Protein AF-A0A2A4FRT3-F1 (afdb_monomer)

Radius of gyration: 19.24 Å; Cα contacts (8 Å, |Δi|>4): 57; chains: 1; bounding box: 39×25×54 Å

Sequence (78 aa):
MKDIGIRCGGLMLLLVSALAFSWLYRLVHVVPRSEGTLGQYGIAAVAFLSASVGLGLVALGYSIHDPVEISDRWRSRL

Foldseek 3Di:
DQLVVLLVQLVVLQVLLVVLVVVLVCVCPVDVDPDCDPVSVVSVVSSVVSNVSSCCSNVCGVVVPPDDDDDPVCVVVD

Structure (mmCIF, N/CA/C/O backbone):
data_AF-A0A2A4FRT3-F1
#
_entry.id   AF-A0A2A4FRT3-F1
#
loop_
_atom_site.group_PDB
_atom_site.id
_atom_site.type_symbol
_atom_site.label_atom_id
_atom_site.label_alt_id
_atom_site.label_comp_id
_atom_site.label_asym_id
_atom_site.label_entity_id
_atom_site.label_seq_id
_atom_site.pdbx_PDB_ins_code
_atom_site.Cartn_x
_atom_site.Cartn_y
_atom_site.Cartn_z
_atom_site.occupancy
_atom_site.B_iso_or_equiv
_atom_site.auth_seq_id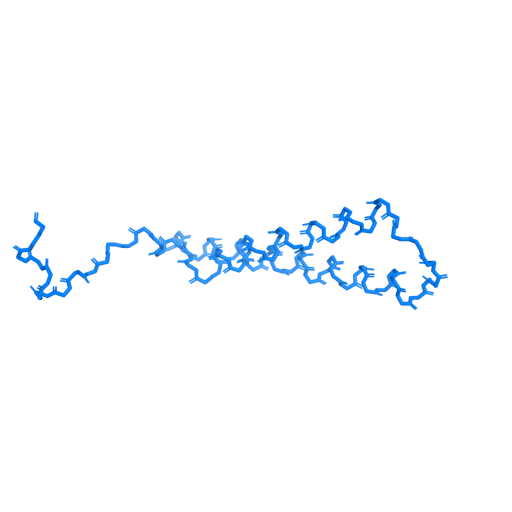
_atom_site.auth_comp_id
_atom_site.auth_asym_id
_atom_site.auth_atom_id
_atom_site.pdbx_PDB_model_num
ATOM 1 N N . MET A 1 1 ? -20.497 -7.601 9.557 1.00 59.41 1 MET A N 1
ATOM 2 C CA . MET A 1 1 ? -20.458 -7.753 8.079 1.00 59.41 1 MET A CA 1
ATOM 3 C C . MET A 1 1 ? -19.836 -6.544 7.373 1.00 59.41 1 MET A C 1
ATOM 5 O O . MET A 1 1 ? -19.017 -6.767 6.493 1.00 59.41 1 MET A O 1
ATOM 9 N N . LYS A 1 2 ? -20.143 -5.291 7.763 1.00 68.62 2 LYS A N 1
ATOM 10 C CA . LYS A 1 2 ? -19.558 -4.075 7.149 1.00 68.62 2 LYS A CA 1
ATOM 11 C C . LYS A 1 2 ? -18.022 -3.994 7.236 1.00 68.62 2 LYS A C 1
ATOM 13 O O . LYS A 1 2 ? -17.389 -3.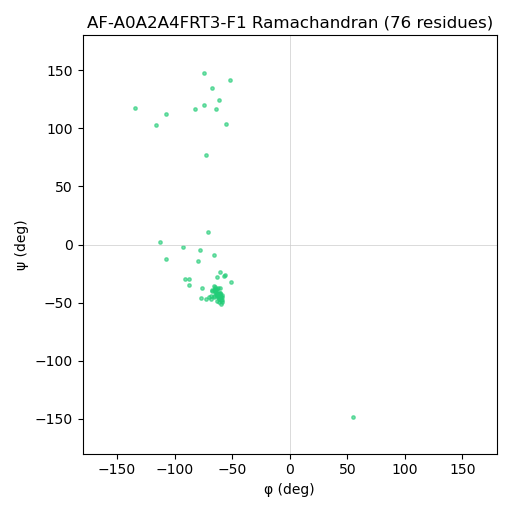742 6.216 1.00 68.62 2 LYS A O 1
ATOM 18 N N . ASP A 1 3 ? -17.421 -4.317 8.383 1.00 75.44 3 ASP A N 1
ATOM 19 C CA . ASP A 1 3 ? -15.953 -4.329 8.541 1.00 75.44 3 ASP A CA 1
ATOM 20 C C . ASP A 1 3 ? -15.217 -5.298 7.618 1.00 75.44 3 ASP A C 1
ATOM 22 O O . ASP A 1 3 ? -14.145 -4.981 7.108 1.00 75.44 3 ASP A O 1
ATOM 26 N N . ILE A 1 4 ? -15.795 -6.475 7.369 1.00 80.38 4 ILE A N 1
ATOM 27 C CA . ILE A 1 4 ? -15.189 -7.483 6.491 1.00 80.38 4 ILE A CA 1
ATOM 28 C C . ILE A 1 4 ? -15.115 -6.959 5.055 1.00 80.38 4 ILE A C 1
ATOM 30 O O . ILE A 1 4 ? -14.086 -7.119 4.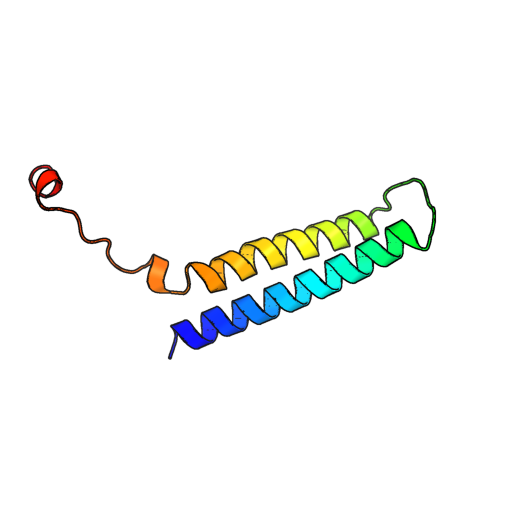408 1.00 80.38 4 ILE A O 1
ATOM 34 N N . GLY A 1 5 ? -16.161 -6.272 4.583 1.00 83.62 5 GLY A N 1
ATOM 35 C CA . GLY A 1 5 ? -16.158 -5.646 3.259 1.00 83.62 5 GLY A CA 1
ATOM 36 C C . GLY A 1 5 ? -15.068 -4.580 3.117 1.00 83.62 5 GLY A C 1
ATOM 37 O O . GLY A 1 5 ? -14.350 -4.566 2.120 1.00 83.62 5 GLY A O 1
ATOM 38 N N . ILE A 1 6 ? -14.889 -3.741 4.142 1.00 83.62 6 ILE A N 1
ATOM 39 C CA . ILE A 1 6 ? -13.868 -2.681 4.165 1.00 83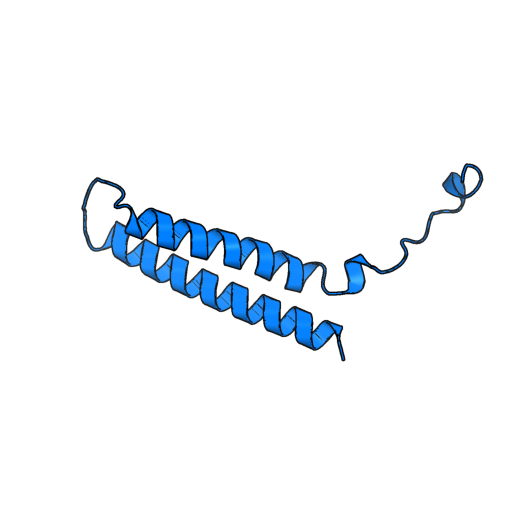.62 6 ILE A CA 1
ATOM 40 C C . ILE A 1 6 ? -12.457 -3.276 4.172 1.00 83.62 6 ILE A C 1
ATOM 42 O O . ILE A 1 6 ? -11.610 -2.865 3.379 1.00 83.62 6 ILE A O 1
ATOM 46 N N . ARG A 1 7 ? -12.216 -4.297 5.001 1.00 86.31 7 ARG A N 1
ATOM 47 C CA . ARG A 1 7 ? -10.923 -4.994 5.052 1.00 86.31 7 ARG A CA 1
ATOM 48 C C . ARG A 1 7 ? -10.621 -5.747 3.756 1.00 86.31 7 ARG A C 1
ATOM 50 O O . ARG A 1 7 ? -9.485 -5.708 3.295 1.00 86.31 7 ARG A O 1
ATOM 57 N N . CYS A 1 8 ? -11.618 -6.375 3.128 1.00 88.69 8 CYS A N 1
ATOM 58 C CA . CYS A 1 8 ? -11.467 -6.987 1.804 1.00 88.69 8 CYS A CA 1
ATOM 59 C C . CYS A 1 8 ? -11.132 -5.947 0.726 1.00 88.69 8 CYS A C 1
ATOM 61 O O . CYS A 1 8 ? -10.244 -6.190 -0.090 1.00 88.69 8 CYS A O 1
ATOM 63 N N . GLY A 1 9 ? -11.788 -4.783 0.742 1.00 87.19 9 GLY A N 1
ATOM 64 C CA . GLY A 1 9 ? -11.458 -3.669 -0.151 1.00 87.19 9 GLY A CA 1
ATOM 65 C C . GLY A 1 9 ? -10.030 -3.160 0.060 1.00 87.19 9 GLY A C 1
ATOM 66 O O . GLY A 1 9 ? -9.291 -2.961 -0.903 1.00 87.19 9 GLY A O 1
ATOM 67 N N . GLY A 1 10 ? -9.605 -3.037 1.320 1.00 88.06 10 GLY A N 1
ATOM 68 C CA . GLY A 1 10 ? -8.234 -2.677 1.672 1.00 88.06 10 GLY A CA 1
ATOM 69 C C . GLY A 1 10 ? -7.198 -3.707 1.205 1.00 88.06 10 GLY A C 1
ATOM 70 O O . GLY A 1 10 ? -6.179 -3.332 0.632 1.00 88.06 10 GLY A O 1
ATOM 71 N N . LEU A 1 11 ? -7.479 -5.007 1.356 1.00 89.94 11 LEU A N 1
ATOM 72 C CA . LEU A 1 11 ? -6.630 -6.089 0.838 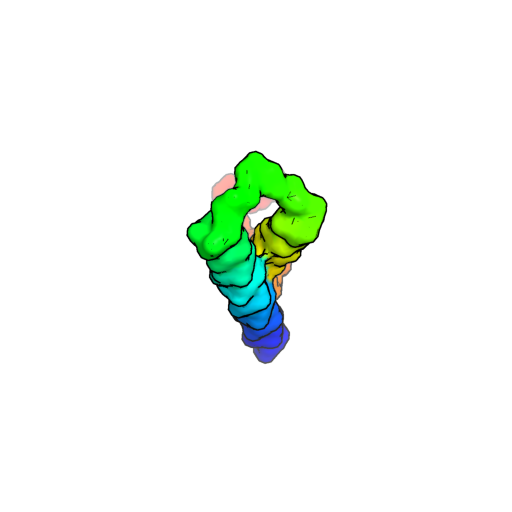1.00 89.94 11 LEU A CA 1
ATOM 73 C C . LEU A 1 11 ? -6.510 -6.051 -0.690 1.00 89.94 11 LEU A C 1
ATOM 75 O O . LEU A 1 11 ? -5.414 -6.210 -1.221 1.00 89.94 11 LEU A O 1
ATOM 79 N N . MET A 1 12 ? -7.612 -5.795 -1.398 1.00 90.62 12 MET A N 1
ATOM 80 C CA . MET A 1 12 ? -7.607 -5.601 -2.853 1.00 90.62 12 MET A CA 1
ATOM 81 C C . MET A 1 12 ? -6.694 -4.439 -3.267 1.00 90.62 12 MET A C 1
ATOM 83 O O . MET A 1 12 ? -5.878 -4.589 -4.174 1.00 90.62 12 MET A O 1
ATOM 87 N N . LEU A 1 13 ? -6.764 -3.305 -2.566 1.00 86.12 13 LEU A N 1
ATOM 88 C CA . LEU A 1 13 ? -5.882 -2.158 -2.809 1.00 86.12 13 LEU A CA 1
ATOM 89 C C . LEU A 1 13 ? -4.407 -2.481 -2.534 1.00 86.12 13 LEU A C 1
ATOM 91 O O . LEU A 1 13 ? -3.539 -2.073 -3.305 1.00 86.12 13 LEU A O 1
ATOM 95 N N . LEU A 1 14 ? -4.116 -3.262 -1.491 1.00 90.38 14 LEU A N 1
ATOM 96 C CA . LEU A 1 14 ? -2.757 -3.731 -1.211 1.00 90.38 14 LEU A CA 1
ATOM 97 C C . LEU A 1 14 ? -2.228 -4.661 -2.313 1.00 90.38 14 LEU A C 1
ATOM 99 O O . LEU A 1 14 ? -1.064 -4.545 -2.692 1.00 90.38 14 LEU A O 1
ATOM 103 N N . LEU A 1 15 ? -3.069 -5.534 -2.877 1.00 92.31 15 LEU A N 1
ATOM 104 C CA . LEU A 1 15 ? -2.691 -6.370 -4.023 1.00 92.31 15 LEU A CA 1
ATOM 105 C C . LEU A 1 15 ? -2.376 -5.525 -5.263 1.00 92.31 15 LEU A C 1
ATOM 107 O O . LEU A 1 15 ? -1.369 -5.766 -5.930 1.00 92.31 15 LEU A O 1
ATOM 111 N N . VAL A 1 16 ? -3.198 -4.509 -5.548 1.00 90.38 16 VAL A N 1
ATOM 112 C CA . VAL A 1 16 ? -2.950 -3.555 -6.643 1.00 90.38 16 VAL A CA 1
ATOM 113 C C . VAL A 1 16 ? -1.627 -2.817 -6.431 1.00 90.38 16 VAL A C 1
ATOM 115 O O . VAL A 1 16 ? -0.834 -2.702 -7.367 1.00 90.38 16 VAL A O 1
ATOM 118 N N . SER A 1 17 ? -1.346 -2.379 -5.203 1.00 89.56 17 SER A N 1
ATOM 119 C CA . SER A 1 17 ? -0.077 -1.740 -4.854 1.00 89.56 17 SER A CA 1
ATOM 120 C C . SER A 1 17 ? 1.121 -2.671 -5.061 1.00 89.56 17 SER A C 1
ATOM 122 O O . SER A 1 17 ? 2.096 -2.286 -5.705 1.00 89.56 17 SER A O 1
ATOM 124 N N . ALA A 1 18 ? 1.041 -3.917 -4.584 1.00 90.44 18 ALA A N 1
ATOM 125 C CA . ALA A 1 18 ? 2.106 -4.905 -4.740 1.00 90.44 18 ALA A CA 1
ATOM 126 C C . ALA A 1 18 ? 2.403 -5.192 -6.222 1.00 90.44 18 ALA A C 1
ATOM 128 O O . ALA A 1 18 ? 3.566 -5.245 -6.631 1.00 90.44 18 ALA A O 1
ATOM 129 N N . LEU A 1 19 ? 1.357 -5.305 -7.045 1.00 90.81 19 LEU A 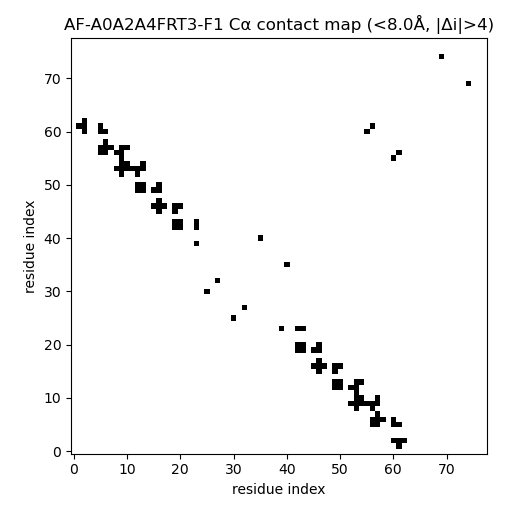N 1
ATOM 130 C CA . LEU A 1 19 ? 1.487 -5.429 -8.496 1.00 90.81 19 LEU A CA 1
ATOM 131 C C . LEU A 1 19 ? 2.169 -4.197 -9.097 1.00 90.81 19 LEU A C 1
ATOM 133 O O . LEU A 1 19 ? 3.155 -4.355 -9.816 1.00 90.81 19 LEU A O 1
ATOM 137 N N . ALA A 1 20 ? 1.714 -2.988 -8.763 1.00 87.31 20 ALA A N 1
ATOM 138 C CA . ALA A 1 20 ? 2.293 -1.744 -9.265 1.00 87.31 20 ALA A CA 1
ATOM 139 C C . ALA A 1 20 ? 3.776 -1.587 -8.877 1.00 87.31 20 ALA A C 1
ATOM 141 O O . ALA A 1 20 ? 4.600 -1.267 -9.735 1.00 87.31 20 ALA A O 1
ATOM 142 N N . PHE A 1 21 ? 4.145 -1.899 -7.630 1.00 87.62 21 PHE A N 1
ATOM 143 C CA . PHE A 1 21 ? 5.541 -1.911 -7.184 1.00 87.62 21 PHE A CA 1
ATOM 144 C C . PHE A 1 21 ? 6.375 -2.961 -7.911 1.00 87.62 21 PHE A C 1
ATOM 146 O O . PHE A 1 21 ? 7.488 -2.658 -8.330 1.00 87.62 21 PHE A O 1
ATOM 153 N N . SER A 1 22 ? 5.852 -4.174 -8.112 1.00 87.31 22 SER A N 1
ATOM 154 C CA . SER A 1 22 ? 6.568 -5.218 -8.856 1.00 87.31 22 SER A CA 1
ATOM 155 C C . SER A 1 22 ? 6.822 -4.811 -10.311 1.00 87.31 22 SER A C 1
ATOM 157 O O . SER A 1 22 ? 7.894 -5.071 -10.863 1.00 87.31 22 SER A O 1
ATOM 159 N N . TRP A 1 23 ? 5.858 -4.117 -10.919 1.00 86.06 23 TRP A N 1
ATOM 160 C CA . TRP A 1 23 ? 5.952 -3.616 -12.283 1.00 86.06 23 TRP A CA 1
ATOM 161 C C . TRP A 1 23 ? 6.964 -2.478 -12.386 1.00 86.06 23 TRP A C 1
ATOM 163 O O . TRP A 1 23 ? 7.828 -2.503 -13.260 1.00 86.06 23 TRP A O 1
ATOM 173 N N . LEU A 1 24 ? 6.918 -1.531 -11.445 1.00 85.19 24 LEU A N 1
ATOM 174 C CA . LEU A 1 24 ? 7.885 -0.441 -11.344 1.00 85.19 24 LEU A CA 1
ATOM 175 C C . LEU A 1 24 ? 9.302 -0.970 -11.096 1.00 85.19 24 LEU A C 1
ATOM 177 O O . LEU A 1 24 ? 10.239 -0.540 -11.763 1.00 85.19 24 LEU A O 1
ATOM 181 N N . TYR A 1 25 ? 9.456 -1.941 -10.193 1.00 85.44 25 TYR A N 1
ATOM 182 C CA . TYR A 1 25 ? 10.736 -2.576 -9.891 1.00 85.44 25 TYR A CA 1
ATOM 183 C C . TYR A 1 25 ? 11.344 -3.214 -11.140 1.00 85.44 25 TYR A C 1
ATOM 185 O O . TYR A 1 25 ? 12.506 -2.954 -11.455 1.00 85.44 25 TYR A O 1
ATOM 193 N N . ARG A 1 26 ? 10.542 -3.980 -11.897 1.00 83.38 26 ARG A N 1
ATOM 194 C CA . ARG A 1 26 ? 10.964 -4.543 -13.186 1.00 83.38 26 ARG A CA 1
ATOM 195 C C . ARG A 1 26 ? 11.335 -3.450 -14.182 1.00 83.38 26 ARG A C 1
ATOM 197 O O . ARG A 1 26 ? 12.378 -3.562 -14.809 1.00 83.38 26 ARG A O 1
ATOM 204 N N . LEU A 1 27 ? 10.535 -2.392 -14.311 1.00 79.75 27 LEU A N 1
ATOM 205 C CA . LEU A 1 27 ? 10.821 -1.301 -15.248 1.00 79.75 27 LEU A CA 1
ATOM 206 C C . LEU A 1 27 ? 12.157 -0.611 -14.950 1.00 79.75 27 LEU A C 1
ATOM 208 O O . LEU A 1 27 ? 12.902 -0.310 -15.875 1.00 79.75 27 LEU A O 1
ATOM 212 N N . VAL A 1 28 ? 12.447 -0.374 -13.670 1.00 79.75 28 VAL A N 1
ATOM 213 C CA . VAL A 1 28 ? 13.658 0.325 -13.222 1.00 79.75 28 VAL A CA 1
ATOM 214 C C . VAL A 1 28 ? 14.898 -0.572 -13.295 1.00 79.75 28 VAL A C 1
ATOM 216 O O . VAL A 1 28 ? 15.969 -0.090 -13.647 1.00 79.75 28 VAL A O 1
ATOM 219 N N . HIS A 1 29 ? 14.775 -1.868 -12.987 1.00 75.31 29 HIS A N 1
ATOM 220 C CA . HIS A 1 29 ? 15.929 -2.778 -12.933 1.00 75.31 29 HIS A CA 1
ATOM 221 C C . HIS A 1 29 ? 16.231 -3.483 -14.262 1.00 75.31 29 HIS A C 1
ATOM 223 O O . HIS A 1 29 ? 17.383 -3.821 -14.516 1.00 75.31 29 HIS A O 1
ATOM 229 N N . VAL A 1 30 ? 15.225 -3.734 -15.107 1.00 70.12 30 VAL A N 1
ATOM 230 C CA . VAL A 1 30 ? 15.403 -4.468 -16.377 1.00 70.12 30 VAL A CA 1
ATOM 231 C C . VAL A 1 30 ? 15.793 -3.531 -17.520 1.00 70.12 30 VAL A C 1
ATOM 233 O O . VAL A 1 30 ? 16.498 -3.943 -18.438 1.00 70.12 30 VAL A O 1
ATOM 236 N N . VAL A 1 31 ? 15.365 -2.267 -17.476 1.00 63.91 31 VAL A N 1
ATOM 237 C CA . VAL A 1 31 ? 15.700 -1.271 -18.497 1.00 63.91 31 VAL A CA 1
ATOM 238 C C . VAL A 1 31 ? 16.536 -0.177 -17.834 1.00 63.91 31 VAL A C 1
ATOM 240 O O . VAL A 1 31 ? 15.969 0.673 -17.149 1.00 63.91 31 VAL A O 1
ATOM 243 N N . PRO A 1 32 ? 17.868 -0.155 -18.026 1.00 59.22 32 PRO A N 1
ATOM 244 C CA . PRO A 1 32 ? 18.724 0.891 -17.482 1.00 59.22 32 PRO A CA 1
ATOM 245 C C . PRO A 1 32 ? 18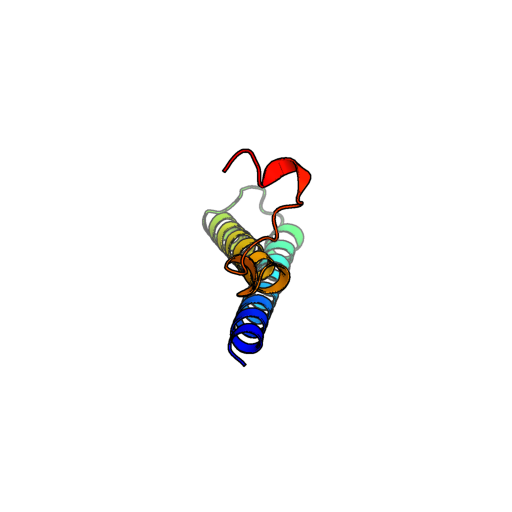.499 2.185 -18.276 1.00 59.22 32 PRO A C 1
ATOM 247 O O . PRO A 1 32 ? 19.272 2.548 -19.160 1.00 59.22 32 PRO A O 1
ATOM 250 N N . ARG A 1 33 ? 17.389 2.876 -18.003 1.00 60.31 33 ARG A N 1
ATOM 251 C CA . ARG A 1 33 ? 17.153 4.257 -18.432 1.00 60.31 33 ARG A CA 1
ATOM 252 C C . ARG A 1 33 ? 17.262 5.155 -17.211 1.00 60.31 33 ARG A C 1
ATOM 254 O O . ARG A 1 33 ? 16.439 5.099 -16.306 1.00 60.31 33 ARG A O 1
ATOM 261 N N . SER A 1 34 ? 18.304 5.977 -17.225 1.00 58.03 34 SER A N 1
ATOM 262 C CA . SER A 1 34 ? 18.749 6.865 -16.146 1.00 58.03 34 SER A CA 1
ATOM 263 C C . SER A 1 34 ? 17.831 8.072 -15.879 1.00 58.03 34 SER A C 1
ATOM 265 O O . SER A 1 34 ? 18.218 8.970 -15.137 1.00 58.03 34 SER A O 1
ATOM 267 N N . GLU A 1 35 ? 16.627 8.133 -16.449 1.00 63.78 35 GLU A N 1
ATOM 268 C CA . GLU A 1 35 ? 15.736 9.287 -16.299 1.00 63.78 35 GLU A CA 1
ATOM 269 C C . GLU A 1 35 ? 14.312 8.822 -15.996 1.00 63.78 35 GLU A C 1
ATOM 271 O O . GLU A 1 35 ? 13.675 8.121 -16.792 1.00 63.78 35 GLU A O 1
ATOM 276 N N . GLY A 1 36 ? 13.829 9.204 -14.810 1.00 63.78 36 GLY A N 1
ATOM 277 C CA . GLY A 1 36 ? 12.487 8.911 -14.326 1.00 63.78 36 GLY A CA 1
ATOM 278 C C . GLY A 1 36 ? 11.438 9.411 -15.313 1.00 63.78 36 GLY A C 1
ATOM 279 O O . GLY A 1 36 ? 11.179 10.608 -15.405 1.00 63.78 36 GLY A O 1
ATOM 280 N N . THR A 1 37 ? 10.839 8.509 -16.086 1.00 77.19 37 THR A N 1
ATOM 281 C CA . THR A 1 37 ? 9.829 8.900 -17.078 1.00 77.19 37 THR A CA 1
ATOM 282 C C . THR A 1 37 ? 8.526 9.255 -16.356 1.00 77.19 37 THR A C 1
ATOM 284 O O . THR A 1 37 ? 8.193 8.637 -15.347 1.00 77.19 37 THR A O 1
ATOM 287 N N . LEU A 1 38 ? 7.734 10.196 -16.880 1.00 81.81 38 LEU A N 1
ATOM 288 C CA . LEU A 1 38 ? 6.458 10.627 -16.277 1.00 81.81 38 LEU A CA 1
ATOM 289 C C . LEU A 1 38 ? 5.514 9.445 -15.951 1.00 81.81 38 LEU A C 1
ATOM 291 O O . LEU A 1 38 ? 4.822 9.448 -14.936 1.00 81.81 38 LEU A O 1
ATOM 295 N N . GLY A 1 39 ? 5.564 8.378 -16.759 1.00 81.12 39 GLY A N 1
ATOM 296 C CA . GLY A 1 39 ? 4.852 7.123 -16.500 1.00 81.12 39 GLY A CA 1
ATOM 297 C C . GLY A 1 39 ? 5.336 6.350 -15.263 1.00 81.12 39 GLY A C 1
ATOM 298 O O . GLY A 1 39 ? 4.514 5.783 -14.551 1.00 81.12 39 GLY A O 1
ATOM 299 N N . GLN A 1 40 ? 6.637 6.358 -14.949 1.00 82.56 40 GLN A N 1
ATOM 300 C CA . GLN A 1 40 ? 7.181 5.724 -13.737 1.00 82.56 40 GLN A CA 1
ATOM 301 C C . GLN A 1 40 ? 6.713 6.456 -12.475 1.00 82.56 40 GLN A C 1
ATOM 303 O O . GLN A 1 40 ? 6.317 5.807 -11.509 1.00 82.56 40 GLN A O 1
ATOM 308 N N . TYR A 1 41 ? 6.673 7.793 -12.507 1.00 84.50 41 TYR A N 1
ATOM 309 C CA . TYR A 1 41 ? 6.095 8.589 -11.421 1.00 84.50 41 TYR A CA 1
ATOM 310 C C . TYR A 1 41 ? 4.595 8.330 -11.254 1.00 84.50 41 TYR A C 1
ATOM 312 O O . TYR A 1 41 ? 4.125 8.209 -10.126 1.00 84.50 41 TYR A O 1
ATOM 320 N N . GLY A 1 42 ? 3.855 8.169 -12.356 1.00 88.25 42 GLY A N 1
ATOM 321 C CA . GLY A 1 42 ? 2.444 7.775 -12.313 1.00 88.25 42 GLY A CA 1
ATOM 322 C C . GLY A 1 42 ? 2.232 6.419 -11.633 1.00 88.25 42 GLY A C 1
ATOM 323 O O . GLY A 1 42 ? 1.407 6.304 -10.729 1.00 88.25 42 GLY A O 1
ATOM 324 N N . ILE A 1 43 ? 3.022 5.406 -12.004 1.00 87.06 43 ILE A N 1
ATOM 325 C CA . ILE A 1 43 ? 2.955 4.072 -11.384 1.00 87.06 43 ILE A CA 1
ATOM 326 C C . ILE A 1 43 ? 3.335 4.145 -9.900 1.00 87.06 43 ILE A C 1
ATOM 328 O O . ILE A 1 43 ? 2.653 3.547 -9.070 1.00 87.06 43 ILE A O 1
ATOM 332 N N . ALA A 1 44 ? 4.377 4.904 -9.550 1.00 87.25 44 ALA A N 1
ATOM 333 C CA . ALA A 1 44 ? 4.790 5.101 -8.164 1.00 87.25 44 ALA A CA 1
ATOM 334 C C . ALA A 1 44 ? 3.696 5.783 -7.327 1.00 87.25 44 ALA A C 1
ATOM 336 O O . ALA A 1 44 ? 3.409 5.338 -6.217 1.00 87.25 44 ALA A O 1
ATOM 337 N N . ALA A 1 45 ? 3.040 6.815 -7.866 1.00 90.62 45 ALA A N 1
ATOM 338 C CA . ALA A 1 45 ? 1.937 7.499 -7.197 1.00 90.62 45 ALA A CA 1
ATOM 339 C C . ALA A 1 45 ? 0.748 6.556 -6.964 1.00 90.62 45 ALA A C 1
ATOM 341 O O . ALA A 1 45 ? 0.217 6.499 -5.856 1.00 90.62 45 ALA A O 1
ATOM 342 N N . VAL A 1 46 ? 0.367 5.762 -7.970 1.00 89.56 46 VAL A N 1
ATOM 343 C CA . VAL A 1 46 ? -0.703 4.759 -7.834 1.00 89.56 46 VAL A CA 1
ATOM 344 C C . VAL A 1 46 ? -0.329 3.700 -6.797 1.00 89.56 46 VAL A C 1
ATOM 346 O O . VAL A 1 46 ? -1.150 3.379 -5.936 1.00 89.56 46 VAL A O 1
ATOM 349 N N . ALA A 1 47 ? 0.904 3.190 -6.828 1.00 88.81 47 ALA A N 1
ATOM 350 C CA . ALA A 1 47 ? 1.394 2.214 -5.858 1.00 88.81 47 ALA A CA 1
ATOM 351 C C . ALA A 1 47 ? 1.349 2.770 -4.426 1.00 88.81 47 ALA A C 1
ATOM 353 O O . ALA A 1 47 ? 0.852 2.103 -3.519 1.00 88.81 47 ALA A O 1
ATOM 354 N N . PHE A 1 48 ? 1.792 4.013 -4.231 1.00 90.06 48 PHE A N 1
ATOM 355 C CA . PHE A 1 48 ? 1.812 4.671 -2.928 1.00 90.06 48 PHE A CA 1
ATOM 356 C C . PHE A 1 48 ? 0.408 4.980 -2.393 1.00 90.06 48 PHE A C 1
ATOM 358 O O . PHE A 1 48 ? 0.109 4.691 -1.232 1.00 90.06 48 PHE A O 1
ATOM 365 N N . LEU A 1 49 ? -0.473 5.541 -3.227 1.00 92.12 49 LEU A N 1
ATOM 366 C CA . LEU A 1 49 ? -1.839 5.886 -2.828 1.00 92.12 49 LEU A CA 1
ATOM 367 C C . LEU A 1 49 ? -2.652 4.630 -2.502 1.00 92.12 49 LEU A C 1
ATOM 369 O O . LEU A 1 49 ? -3.312 4.578 -1.466 1.00 92.12 49 LEU A O 1
ATOM 373 N N . SER A 1 50 ? -2.557 3.593 -3.339 1.00 89.81 50 SER A N 1
ATOM 374 C CA . SER A 1 50 ? -3.229 2.313 -3.082 1.00 89.81 50 SER A CA 1
ATOM 375 C C . SER A 1 50 ? -2.686 1.611 -1.835 1.00 89.81 50 SER A C 1
ATOM 377 O O . SER A 1 50 ? -3.486 1.112 -1.047 1.00 89.81 50 SER A O 1
ATOM 379 N N . ALA A 1 51 ? -1.368 1.642 -1.591 1.00 89.25 51 ALA A N 1
ATOM 380 C CA . ALA A 1 51 ? -0.783 1.139 -0.347 1.00 89.25 51 ALA A CA 1
ATOM 381 C C . ALA A 1 51 ? -1.331 1.888 0.867 1.00 89.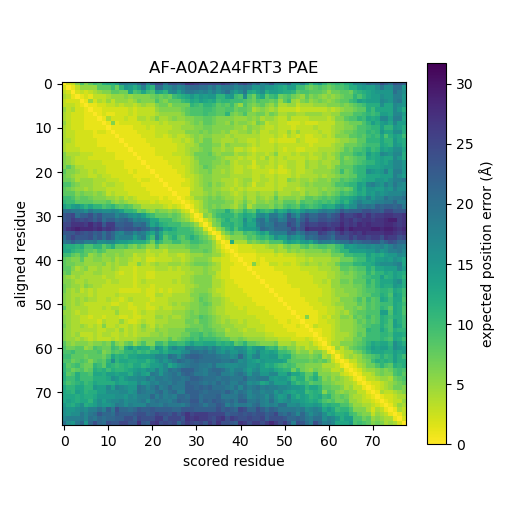25 51 ALA A C 1
ATOM 383 O O . ALA A 1 51 ? -1.814 1.263 1.802 1.00 89.25 51 ALA A O 1
ATOM 384 N N . SER A 1 52 ? -1.287 3.220 0.846 1.00 91.62 52 SER A N 1
ATOM 385 C CA . SER A 1 52 ? -1.671 4.054 1.989 1.00 91.62 52 SER A CA 1
ATOM 386 C C . SER A 1 52 ? -3.147 3.875 2.346 1.00 91.62 52 SER A C 1
ATOM 388 O O . SER A 1 52 ? -3.485 3.617 3.501 1.00 91.62 52 SER A O 1
ATOM 390 N N . VAL A 1 53 ? -4.028 3.946 1.342 1.00 89.00 53 VAL A N 1
ATOM 391 C CA . VAL A 1 53 ? -5.473 3.765 1.534 1.00 89.00 53 VAL A CA 1
ATOM 392 C C . VAL A 1 53 ? -5.791 2.318 1.908 1.00 89.00 53 VAL A C 1
ATOM 394 O O . VAL A 1 53 ? -6.555 2.085 2.841 1.00 89.00 53 VAL A O 1
ATOM 397 N N . GLY A 1 54 ? -5.182 1.338 1.235 1.00 88.69 54 GLY A N 1
ATOM 398 C CA . GLY A 1 54 ? -5.388 -0.079 1.524 1.00 88.69 54 GLY A CA 1
ATOM 399 C C . GLY A 1 54 ? -4.974 -0.452 2.945 1.00 88.69 54 GLY A C 1
ATOM 400 O O . GLY A 1 54 ? -5.735 -1.099 3.660 1.00 88.69 54 GLY A O 1
ATOM 401 N N . LEU A 1 55 ? -3.809 0.020 3.390 1.00 88.69 55 LEU A N 1
ATOM 402 C CA . LEU A 1 55 ? -3.289 -0.237 4.731 1.00 88.69 55 LEU A CA 1
ATOM 403 C C . LEU A 1 55 ? -4.140 0.455 5.799 1.00 88.69 55 LEU A C 1
ATOM 405 O O . LEU A 1 55 ? -4.447 -0.164 6.814 1.00 88.69 55 LEU A O 1
ATOM 409 N N . GLY A 1 56 ? -4.610 1.679 5.535 1.00 86.25 56 GLY A N 1
ATOM 410 C CA . GLY A 1 56 ? -5.588 2.357 6.386 1.00 86.25 56 GLY A CA 1
ATOM 411 C C . GLY A 1 56 ? -6.889 1.562 6.525 1.00 86.25 56 GLY A C 1
ATOM 412 O O . GLY A 1 56 ? -7.331 1.295 7.638 1.00 86.25 56 GLY A O 1
ATOM 413 N N . LEU A 1 57 ? -7.468 1.101 5.415 1.00 85.56 57 LEU A N 1
ATOM 414 C CA . LEU A 1 57 ? -8.711 0.318 5.418 1.00 85.56 57 LEU A CA 1
ATOM 415 C C . LEU A 1 57 ? -8.556 -1.046 6.105 1.00 85.56 57 LEU A C 1
ATOM 417 O O . LEU A 1 57 ? -9.478 -1.499 6.779 1.00 85.56 57 LEU A O 1
ATOM 421 N N . VAL A 1 58 ? -7.406 -1.710 5.954 1.00 86.88 58 VAL A N 1
ATOM 422 C CA . VAL A 1 58 ? -7.136 -2.995 6.619 1.00 86.88 58 VAL A CA 1
ATOM 423 C C . VAL A 1 58 ? -6.893 -2.810 8.116 1.00 86.88 58 VAL A C 1
ATOM 425 O O . VAL A 1 58 ? -7.458 -3.563 8.911 1.00 86.88 58 VAL A O 1
ATOM 428 N N . ALA A 1 59 ? -6.061 -1.838 8.500 1.00 83.50 59 ALA A N 1
ATOM 429 C CA . ALA A 1 59 ? -5.632 -1.650 9.884 1.00 83.50 59 ALA A CA 1
ATOM 430 C C . ALA A 1 59 ? -6.709 -0.984 10.750 1.00 83.50 59 ALA A C 1
ATOM 432 O O . ALA A 1 59 ? -6.977 -1.453 11.853 1.00 83.50 59 ALA A O 1
ATOM 433 N N . LEU A 1 60 ? -7.333 0.088 10.252 1.00 81.62 60 LEU A N 1
ATOM 434 C CA . LEU A 1 60 ? -8.342 0.850 10.993 1.00 81.62 60 LEU A CA 1
ATOM 435 C C . LEU A 1 60 ? -9.746 0.268 10.794 1.00 81.62 60 LEU A C 1
ATOM 437 O O . LEU A 1 60 ? -10.548 0.263 11.725 1.00 81.62 60 LEU A O 1
ATOM 441 N N . GLY A 1 61 ? -10.046 -0.264 9.605 1.00 76.19 61 GLY A N 1
ATOM 442 C CA . GLY A 1 61 ? -11.386 -0.768 9.290 1.00 76.19 61 GLY A CA 1
ATOM 443 C C . GLY A 1 61 ? -12.474 0.287 9.515 1.00 76.19 61 GLY A C 1
ATOM 444 O O . GLY A 1 61 ? -12.237 1.484 9.358 1.00 76.19 61 GLY A O 1
ATOM 445 N N . TYR A 1 62 ? -13.674 -0.152 9.899 1.00 72.44 62 TYR A N 1
ATOM 446 C CA . TYR A 1 62 ? -14.745 0.751 10.333 1.00 72.44 62 TYR A CA 1
ATOM 447 C C . TYR A 1 62 ? -14.563 1.221 11.788 1.00 72.44 62 TYR A C 1
ATOM 449 O O . TYR A 1 62 ? -15.177 2.201 12.202 1.00 72.44 62 TYR A O 1
ATOM 457 N N . SER A 1 63 ? -13.676 0.558 12.537 1.00 70.06 63 SER A N 1
ATOM 458 C CA . SER A 1 63 ? -13.404 0.791 13.961 1.00 70.06 63 SER A CA 1
ATOM 459 C C . SER A 1 63 ? -12.775 2.160 14.258 1.00 70.06 63 SER A C 1
ATOM 461 O O . SER A 1 63 ? -12.746 2.598 15.401 1.00 70.06 63 SER A O 1
ATOM 463 N N . ILE A 1 64 ? -12.357 2.922 13.238 1.00 67.81 64 ILE A N 1
ATOM 464 C CA . ILE A 1 64 ? -11.976 4.336 13.419 1.00 67.81 64 ILE A CA 1
ATOM 465 C C . ILE A 1 64 ? -13.128 5.207 13.945 1.00 67.81 64 ILE A C 1
ATOM 467 O O . ILE A 1 64 ? -1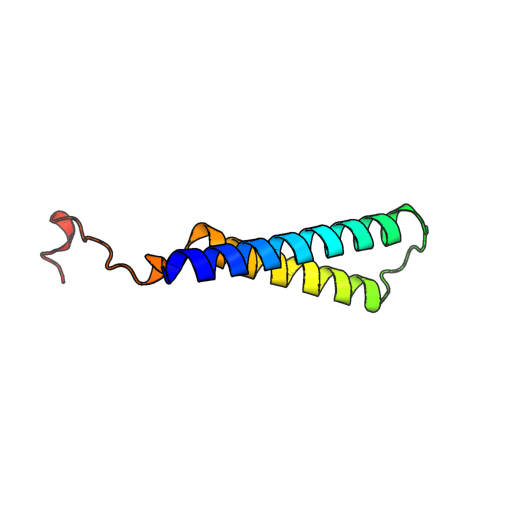2.896 6.264 14.527 1.00 67.81 64 ILE A O 1
ATOM 471 N N . HIS A 1 65 ? -14.368 4.774 13.719 1.00 72.56 65 HIS A N 1
ATOM 472 C CA . HIS A 1 65 ? -15.560 5.432 14.237 1.00 72.56 65 HIS A CA 1
ATOM 473 C C . HIS A 1 65 ? -16.014 4.864 15.581 1.00 72.56 65 HIS A C 1
ATOM 475 O O . HIS A 1 65 ? -16.997 5.365 16.130 1.00 72.56 65 HIS A O 1
ATOM 481 N N . ASP A 1 66 ? -15.332 3.842 16.109 1.00 76.12 66 ASP A N 1
ATOM 482 C CA . ASP A 1 66 ? -15.687 3.312 17.414 1.00 76.12 66 ASP A CA 1
ATOM 483 C C . ASP A 1 66 ? -15.385 4.364 18.489 1.00 76.12 66 ASP A C 1
ATOM 485 O O . ASP A 1 66 ? -14.324 5.002 18.475 1.00 76.12 66 ASP A O 1
ATOM 489 N N . PRO A 1 67 ? -16.321 4.582 19.425 1.00 75.44 67 PRO A N 1
ATOM 490 C CA . PRO A 1 67 ? -16.112 5.524 20.505 1.00 75.44 67 PRO A CA 1
ATOM 491 C C . PRO A 1 67 ? -14.919 5.073 21.348 1.00 75.44 67 PRO A C 1
ATOM 493 O O . PRO A 1 67 ? -14.877 3.956 21.862 1.00 75.44 67 PRO A O 1
ATOM 496 N N . VAL A 1 68 ? -13.944 5.965 21.504 1.00 77.75 68 VAL A N 1
ATOM 497 C CA . VAL A 1 68 ? -12.787 5.721 22.363 1.00 77.75 68 VAL A CA 1
ATOM 498 C C . VAL A 1 68 ? -13.232 5.843 23.817 1.00 77.75 68 VAL A C 1
ATOM 500 O O . VAL A 1 68 ? -13.691 6.906 24.240 1.00 77.75 68 VAL A O 1
ATOM 503 N N . GLU A 1 69 ? -13.084 4.772 24.600 1.00 80.44 69 GLU A N 1
ATOM 504 C CA . GLU A 1 69 ? -13.322 4.842 26.041 1.00 80.44 69 GLU A CA 1
ATOM 505 C C . GLU A 1 69 ? -12.309 5.780 26.700 1.00 80.44 69 GLU A C 1
ATOM 507 O O . GLU A 1 69 ? -11.095 5.558 26.704 1.00 80.44 69 GLU A O 1
ATOM 512 N N . ILE A 1 70 ? -12.827 6.858 27.282 1.00 84.12 70 ILE A N 1
ATOM 513 C CA . ILE A 1 70 ? -12.027 7.811 28.037 1.00 84.12 70 ILE A CA 1
ATOM 514 C C . ILE A 1 70 ? -11.849 7.254 29.447 1.00 84.12 70 ILE A C 1
ATOM 516 O O . ILE A 1 70 ? -12.811 7.107 30.199 1.00 84.12 70 ILE A O 1
ATOM 520 N N . SER A 1 71 ? -10.596 6.974 29.814 1.00 80.88 71 SER A N 1
ATOM 521 C CA . SER A 1 71 ? -10.213 6.584 31.177 1.00 80.88 71 SER A CA 1
ATOM 522 C C . SER A 1 71 ? -10.745 7.583 32.212 1.00 80.88 71 SER A C 1
ATOM 524 O O . SER A 1 71 ? -10.646 8.795 31.989 1.00 80.88 71 SER A O 1
ATOM 526 N N . ASP A 1 72 ? -11.192 7.100 33.372 1.00 84.38 72 ASP A N 1
ATOM 527 C CA . ASP A 1 72 ? -11.888 7.917 34.381 1.00 84.38 72 ASP A CA 1
ATOM 528 C C . ASP A 1 72 ? -11.106 9.149 34.854 1.00 84.38 72 ASP A C 1
ATOM 530 O O . ASP A 1 72 ? -11.701 10.175 35.176 1.00 84.38 72 ASP A O 1
ATOM 534 N N . ARG A 1 73 ? -9.768 9.107 34.786 1.00 84.25 73 ARG A N 1
ATOM 535 C CA . ARG A 1 73 ? -8.888 10.250 35.097 1.00 84.25 73 ARG A CA 1
ATOM 536 C C . ARG A 1 73 ? -9.167 11.508 34.259 1.00 84.25 73 ARG A C 1
ATOM 538 O O . ARG A 1 73 ? -8.862 12.607 34.710 1.00 84.25 73 ARG A O 1
ATOM 545 N N . TRP A 1 74 ? -9.696 11.353 33.044 1.00 82.00 74 TRP A N 1
ATOM 546 C CA . TRP A 1 74 ? -9.971 12.456 32.112 1.00 82.00 74 TRP A CA 1
ATOM 547 C C . TRP A 1 74 ? -11.466 12.761 31.975 1.00 82.00 74 TRP A C 1
ATOM 549 O O . TRP A 1 74 ? -11.817 13.820 31.463 1.00 82.00 74 TRP A O 1
ATOM 559 N N . ARG A 1 75 ? -12.342 11.880 32.474 1.00 79.56 75 ARG A N 1
ATOM 560 C CA . ARG A 1 75 ? -13.804 12.030 32.407 1.00 79.56 75 ARG A CA 1
ATOM 561 C C . ARG A 1 75 ? -14.311 13.253 33.177 1.00 79.56 75 ARG A C 1
ATOM 563 O O . ARG A 1 75 ? -15.326 13.815 32.809 1.00 79.56 75 ARG A O 1
ATOM 570 N N . SER A 1 76 ? -13.599 13.688 34.216 1.00 78.81 76 SER A N 1
ATOM 571 C CA . SER A 1 76 ? -13.964 14.860 35.027 1.00 78.81 76 SER A CA 1
ATOM 572 C C . SER A 1 76 ? -13.643 16.216 34.381 1.00 78.81 76 SER A C 1
ATOM 574 O O . SER A 1 76 ? -13.951 17.248 34.973 1.00 78.81 76 SER A O 1
ATOM 576 N N . ARG A 1 77 ? -12.984 16.234 33.212 1.00 71.88 77 ARG A N 1
ATOM 577 C CA . ARG A 1 77 ? -12.567 17.459 32.500 1.00 71.88 77 ARG A CA 1
ATOM 578 C C . ARG A 1 77 ? -13.294 17.689 31.167 1.00 71.88 77 ARG A C 1
ATOM 580 O O . ARG A 1 77 ? -12.952 18.644 30.473 1.00 71.88 77 ARG A O 1
ATOM 587 N N . LEU A 1 78 ? -14.237 16.817 30.818 1.00 64.88 78 LEU A N 1
ATOM 588 C CA . LEU A 1 78 ? -15.145 16.930 29.671 1.00 64.88 78 LEU A CA 1
ATOM 589 C C . LEU A 1 78 ? -16.544 17.280 30.171 1.00 64.88 78 LEU A C 1
ATOM 591 O O . LEU A 1 78 ? -17.206 18.081 29.480 1.00 64.88 78 LEU A O 1
#

Secondary structure (DSSP, 8-state):
-HHHHHHHHHHHHHHHHHHHHHHHHHHHHHS---S--HHHHHHHHHHHHHHHHHHHHHHTGGGGGSPPPPPHHHHTT-

pLDDT: mean 81.4, std 8.97, range [58.03, 92.31]

Nearest PDB structures (foldseek):
  2vrz-assembly1_B  TM=7.328E-01  e=4.199E+00  Staphylococcus aureus

Mean predicted aligned error: 9.03 Å

Solvent-accessible surface area (backbone atoms only — not comparable to full-atom values): 4378 Å² total; per-residue (Å²): 114,71,47,58,55,40,28,49,53,9,50,53,27,37,51,52,13,54,51,35,46,54,52,50,51,48,53,61,71,74,43,91,64,99,62,91,46,74,66,54,55,51,42,50,50,52,20,51,52,27,34,54,53,9,49,46,27,50,74,45,40,63,59,74,73,53,83,78,86,70,58,74,91,55,57,85,80,112

Organism: NCBI:txid1850238